Protein AF-A0A557QHA8-F1 (afdb_monomer)

Mean predicted aligned error: 10.94 Å

Sequence (48 aa):
MAFKELFSTDIGLLSVFTIAFIIGMAIFLGRYVKQHVEEDERTHGQGQ

Radius of gyration: 19.28 Å; Cα contacts (8 Å, |Δi|>4): 7; chains: 1; bounding box: 36×14×50 Å

InterPro domains:
  IPR021494 Protein of unknown function DUF3149 [PF11346] (4-41)

Secondary structure (DSSP, 8-state):
-HHHHHHHSHHHHHHHHHHHHHHHHHHHHHHHHHHHHHHHHHHHTT--

pLDDT: mean 75.59, std 15.57, range [43.31, 96.62]

Organism: NCBI:txid1629404

Solvent-accessible surface area (backbone atoms only — not comparable to full-atom values): 2789 Å² total; per-residue (Å²): 124,65,71,58,52,39,64,70,35,77,67,30,46,54,48,52,51,50,52,52,48,53,52,49,50,51,51,49,48,51,51,50,50,53,58,52,48,54,58,51,50,70,68,62,72,82,75,129

Foldseek 3Di:
DVVVCLVVDPNNVVVVVVVVVVVVVVVVVVVVCVVVVVVVCVVPVVPD

Structure (mmCIF, N/CA/C/O backbone):
data_AF-A0A557QHA8-F1
#
_entry.id   AF-A0A557QHA8-F1
#
loop_
_atom_site.group_PDB
_atom_site.id
_atom_site.type_symbol
_atom_site.label_atom_id
_atom_site.label_alt_id
_atom_site.label_comp_id
_atom_site.label_asym_id
_atom_site.label_entity_id
_atom_site.label_seq_id
_atom_site.pdbx_PDB_ins_code
_atom_site.Cartn_x
_atom_site.Cartn_y
_atom_site.Cartn_z
_atom_site.occupancy
_atom_site.B_iso_or_equiv
_atom_site.auth_seq_id
_atom_site.auth_comp_id
_atom_site.auth_asym_id
_atom_site.auth_atom_id
_atom_site.pdbx_PDB_model_num
ATOM 1 N N . MET A 1 1 ? 13.358 -11.436 -17.864 1.00 54.59 1 MET A N 1
ATOM 2 C CA . MET A 1 1 ? 13.482 -10.031 -17.423 1.00 54.59 1 MET A CA 1
ATOM 3 C C . MET A 1 1 ? 12.090 -9.402 -17.265 1.00 54.59 1 MET A C 1
ATOM 5 O O . MET A 1 1 ? 11.819 -8.382 -17.862 1.00 54.59 1 MET A O 1
ATOM 9 N N . ALA A 1 2 ? 11.197 -9.983 -16.453 1.00 64.44 2 ALA A N 1
ATOM 10 C CA . ALA A 1 2 ? 9.791 -9.542 -16.396 1.00 64.44 2 ALA A CA 1
ATOM 11 C C . ALA A 1 2 ? 9.532 -8.424 -15.367 1.00 64.44 2 ALA A C 1
ATOM 13 O O . ALA A 1 2 ? 8.735 -7.524 -15.603 1.00 64.44 2 ALA A O 1
ATOM 14 N N . PHE A 1 3 ? 10.269 -8.431 -14.249 1.00 67.06 3 PHE A N 1
ATOM 15 C CA . PHE A 1 3 ? 10.174 -7.369 -13.242 1.00 67.06 3 PHE A CA 1
ATOM 16 C C . PHE A 1 3 ? 10.577 -5.999 -13.800 1.00 67.06 3 PHE A C 1
ATOM 18 O O . PHE A 1 3 ? 9.977 -4.993 -13.444 1.00 67.06 3 PHE A O 1
ATOM 25 N N . LYS A 1 4 ? 11.562 -5.949 -14.707 1.00 63.94 4 LYS A N 1
ATOM 26 C CA . LYS A 1 4 ? 12.027 -4.684 -15.286 1.00 63.94 4 LYS A CA 1
ATOM 27 C C . LYS A 1 4 ? 11.004 -4.084 -16.254 1.00 63.94 4 LYS A C 1
ATOM 29 O O . LYS A 1 4 ? 10.822 -2.879 -16.237 1.00 63.94 4 LYS A O 1
ATOM 34 N N . GLU A 1 5 ? 10.285 -4.905 -17.017 1.00 65.00 5 GLU A N 1
ATOM 35 C CA . GLU A 1 5 ? 9.183 -4.456 -17.886 1.00 65.00 5 GLU A CA 1
ATOM 36 C C . GLU A 1 5 ? 7.976 -3.932 -17.094 1.00 65.00 5 GLU A C 1
ATOM 38 O O . GLU A 1 5 ? 7.371 -2.941 -17.504 1.00 65.00 5 GLU A O 1
ATOM 43 N N . LEU A 1 6 ? 7.684 -4.518 -15.923 1.00 66.12 6 LEU A N 1
ATOM 44 C CA . LEU A 1 6 ? 6.648 -4.031 -15.005 1.00 66.12 6 LEU A CA 1
ATOM 45 C C . LEU A 1 6 ? 7.042 -2.714 -14.308 1.00 66.12 6 LEU A C 1
ATOM 47 O O . LEU A 1 6 ? 6.179 -1.934 -13.944 1.00 66.12 6 LEU A O 1
ATOM 51 N N . PHE A 1 7 ? 8.329 -2.426 -14.124 1.00 64.50 7 PHE A N 1
ATOM 52 C CA . PHE A 1 7 ? 8.758 -1.128 -13.586 1.00 64.50 7 PHE A CA 1
ATOM 53 C C . PHE A 1 7 ? 9.051 -0.079 -14.670 1.00 64.50 7 PHE A C 1
ATOM 55 O O . PHE A 1 7 ? 8.964 1.112 -14.385 1.00 64.50 7 PHE A O 1
ATOM 62 N N . SER A 1 8 ? 9.391 -0.490 -15.897 1.00 66.12 8 SER A N 1
ATOM 63 C CA . SER A 1 8 ? 9.730 0.423 -17.000 1.00 66.12 8 SER A CA 1
ATOM 64 C C . SER A 1 8 ? 8.546 0.842 -17.868 1.00 66.12 8 SER A C 1
ATOM 66 O O . SER A 1 8 ? 8.665 1.853 -18.550 1.00 66.12 8 SER A O 1
ATOM 68 N N . THR A 1 9 ? 7.435 0.101 -17.872 1.00 73.00 9 THR A N 1
ATOM 69 C CA . THR A 1 9 ? 6.241 0.456 -18.660 1.00 73.00 9 THR A CA 1
ATOM 70 C C . THR A 1 9 ? 5.291 1.315 -17.827 1.00 73.00 9 THR A C 1
ATOM 72 O O . THR A 1 9 ? 5.028 0.982 -16.671 1.00 73.00 9 THR A O 1
ATOM 75 N N . ASP A 1 10 ? 4.707 2.364 -18.415 1.00 73.25 10 ASP A N 1
ATOM 76 C CA . ASP A 1 10 ? 3.751 3.288 -17.772 1.00 73.25 10 ASP A CA 1
ATOM 77 C C . ASP A 1 10 ? 2.620 2.568 -17.013 1.00 73.25 10 ASP A C 1
ATOM 79 O O . ASP A 1 10 ? 2.203 2.968 -15.926 1.00 73.25 10 ASP A O 1
ATOM 83 N N . ILE A 1 11 ? 2.169 1.439 -17.562 1.00 78.75 11 ILE A N 1
ATOM 84 C CA . ILE A 1 11 ? 1.118 0.582 -16.997 1.00 78.75 11 ILE A CA 1
ATOM 85 C C . ILE A 1 11 ? 1.566 -0.083 -15.691 1.00 78.75 11 ILE A C 1
ATOM 87 O O . ILE A 1 11 ? 0.776 -0.250 -14.761 1.00 78.75 11 ILE A O 1
ATOM 91 N N . GLY A 1 12 ? 2.828 -0.485 -15.605 1.00 81.69 12 GLY A N 1
ATOM 92 C CA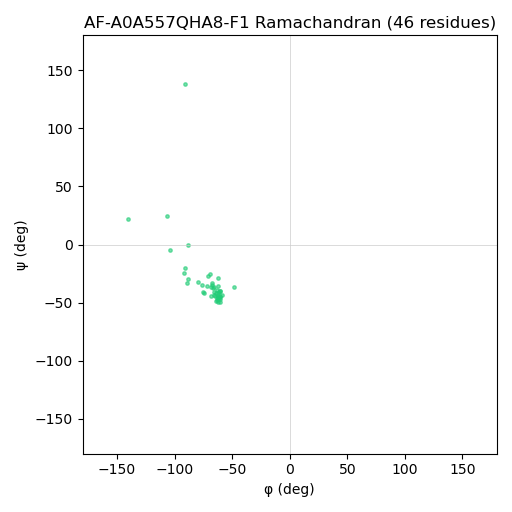 . GLY A 1 12 ? 3.316 -1.232 -14.462 1.00 81.69 12 GLY A CA 1
ATOM 93 C C . GLY A 1 12 ? 3.623 -0.338 -13.256 1.00 81.69 12 GLY A C 1
ATOM 94 O O . GLY A 1 12 ? 3.320 -0.731 -12.129 1.00 81.69 12 GLY A O 1
ATOM 95 N N . L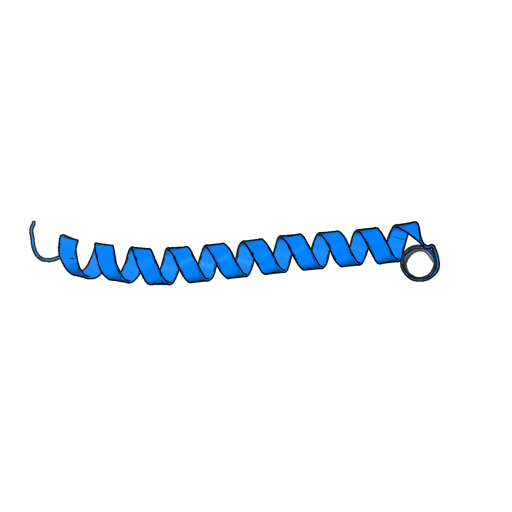EU A 1 13 ? 4.054 0.913 -13.473 1.00 83.44 13 LEU A N 1
ATOM 96 C CA . LEU A 1 13 ? 4.155 1.905 -12.396 1.00 83.44 13 LEU A CA 1
ATOM 97 C C . LEU A 1 13 ? 2.773 2.253 -11.815 1.00 83.44 13 LEU A C 1
ATOM 99 O O . LEU A 1 13 ? 2.616 2.265 -10.594 1.00 83.44 13 LEU A O 1
ATOM 103 N N . LEU A 1 14 ? 1.759 2.464 -12.667 1.00 86.06 14 LEU A N 1
ATOM 104 C CA . LEU A 1 14 ? 0.377 2.688 -12.219 1.00 86.06 14 LEU A CA 1
ATOM 105 C C . LEU A 1 14 ? -0.201 1.474 -11.477 1.00 86.06 14 LEU A C 1
ATOM 107 O O . LEU A 1 14 ? -0.879 1.641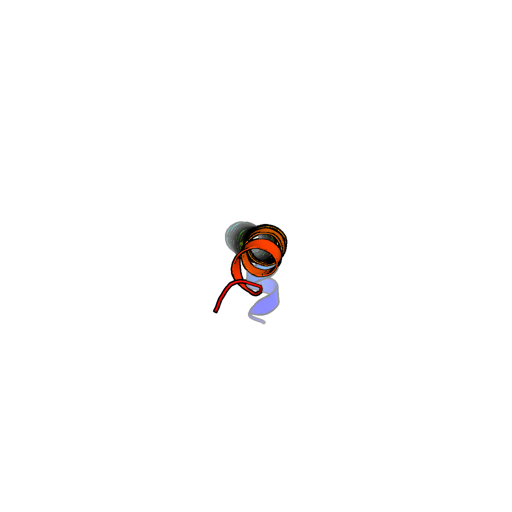 -10.462 1.00 86.06 14 LEU A O 1
ATOM 111 N N . SER A 1 15 ? 0.088 0.253 -11.936 1.00 86.31 15 SER A N 1
ATOM 112 C CA . SER A 1 15 ? -0.335 -0.984 -11.267 1.00 86.31 15 SER A CA 1
ATOM 113 C C . SER A 1 15 ? 0.287 -1.119 -9.874 1.00 86.31 15 SER A C 1
ATOM 115 O O . SER A 1 15 ? -0.429 -1.321 -8.893 1.00 86.31 15 SER A O 1
ATOM 117 N N . VAL A 1 16 ? 1.602 -0.904 -9.747 1.00 86.56 16 VAL A N 1
ATOM 118 C CA . VAL A 1 16 ? 2.302 -0.924 -8.451 1.00 86.56 16 VAL A CA 1
ATOM 119 C C . VAL A 1 16 ? 1.774 0.168 -7.522 1.00 86.56 16 VAL A C 1
ATOM 121 O O . VAL A 1 16 ? 1.534 -0.102 -6.346 1.00 86.56 16 VAL A O 1
ATOM 124 N N . PHE A 1 17 ? 1.532 1.374 -8.041 1.00 90.56 17 PHE A N 1
ATOM 125 C CA . PHE A 1 17 ? 0.936 2.466 -7.272 1.00 90.56 17 PHE A CA 1
ATOM 126 C C . PHE A 1 17 ? -0.459 2.101 -6.757 1.00 90.56 17 PHE A C 1
ATOM 128 O O . PHE A 1 17 ? -0.760 2.303 -5.584 1.00 90.56 17 PHE A O 1
ATOM 135 N N . THR A 1 18 ? -1.290 1.497 -7.605 1.00 92.31 18 THR A N 1
ATOM 136 C CA . THR A 1 18 ? -2.639 1.051 -7.237 1.00 92.31 18 THR A CA 1
ATOM 137 C C . THR A 1 18 ? -2.595 -0.025 -6.156 1.00 92.31 18 THR A C 1
ATOM 139 O O . THR A 1 18 ? -3.311 0.070 -5.162 1.00 92.31 18 THR A O 1
ATOM 142 N N . ILE A 1 19 ? -1.722 -1.025 -6.302 1.00 93.06 19 ILE A N 1
ATOM 143 C CA . ILE A 1 19 ? -1.535 -2.087 -5.304 1.00 93.06 19 ILE A CA 1
ATOM 144 C C . ILE A 1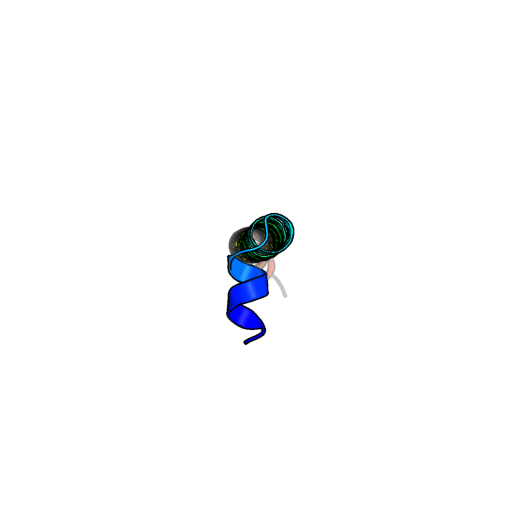 19 ? -1.075 -1.486 -3.971 1.00 93.06 19 ILE A C 1
ATOM 146 O O . ILE A 1 19 ? -1.648 -1.797 -2.928 1.00 93.06 19 ILE A O 1
ATOM 150 N N . ALA A 1 20 ? -0.089 -0.586 -3.995 1.00 94.38 20 ALA A N 1
ATOM 151 C CA . ALA A 1 20 ? 0.390 0.104 -2.801 1.00 94.38 20 ALA A CA 1
ATOM 152 C C . ALA A 1 20 ? -0.716 0.942 -2.140 1.00 94.38 20 ALA A C 1
ATOM 154 O O . ALA A 1 20 ? -0.851 0.921 -0.917 1.00 94.38 20 ALA A O 1
ATOM 155 N N . PHE A 1 21 ? -1.538 1.628 -2.938 1.00 95.62 21 PHE A N 1
ATOM 156 C CA . PHE A 1 21 ? -2.666 2.415 -2.452 1.00 95.62 21 PHE A CA 1
ATOM 157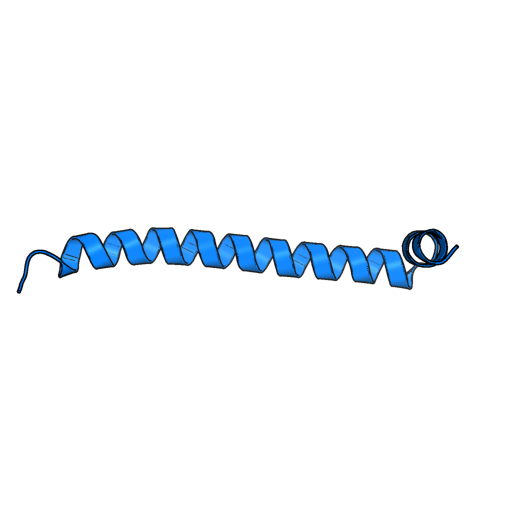 C C . PHE A 1 21 ? -3.718 1.536 -1.770 1.00 95.62 21 PHE A C 1
ATOM 159 O O . PHE A 1 21 ? -4.103 1.820 -0.638 1.00 95.62 21 PHE A O 1
ATOM 166 N N . ILE A 1 22 ? -4.130 0.431 -2.402 1.00 96.19 22 ILE A N 1
ATOM 167 C CA . ILE A 1 22 ? -5.100 -0.516 -1.831 1.00 96.19 22 ILE A CA 1
ATOM 168 C C . ILE A 1 22 ? -4.565 -1.120 -0.530 1.00 96.19 22 ILE A C 1
ATOM 170 O O . ILE A 1 22 ? -5.292 -1.169 0.461 1.00 96.19 22 ILE A O 1
ATOM 174 N N . ILE A 1 23 ? -3.295 -1.539 -0.501 1.00 96.62 23 ILE A N 1
ATOM 175 C CA . ILE A 1 23 ? -2.659 -2.078 0.709 1.00 96.62 23 ILE A CA 1
ATOM 176 C C . ILE A 1 23 ? -2.627 -1.020 1.816 1.00 96.62 23 ILE A C 1
ATOM 178 O O . ILE A 1 23 ? -3.000 -1.311 2.951 1.00 96.62 23 ILE A O 1
ATOM 182 N N . GLY A 1 24 ? -2.234 0.216 1.497 1.00 96.06 24 GLY A N 1
ATOM 183 C CA . GLY A 1 24 ? -2.236 1.325 2.449 1.00 96.06 24 GLY A CA 1
ATOM 184 C C . GLY A 1 24 ? -3.628 1.584 3.023 1.00 96.06 24 GLY A C 1
ATOM 185 O O . GLY A 1 24 ? -3.783 1.716 4.236 1.00 96.06 24 GLY A O 1
ATOM 186 N N . MET A 1 25 ? -4.650 1.570 2.168 1.00 95.06 25 MET A N 1
ATOM 187 C CA . MET A 1 25 ? -6.040 1.760 2.567 1.00 95.06 25 MET A CA 1
ATOM 188 C C . MET A 1 25 ? -6.545 0.608 3.445 1.00 95.06 25 MET A C 1
ATOM 190 O O . MET A 1 25 ? -7.193 0.858 4.456 1.00 95.06 25 MET A O 1
ATOM 194 N N . ALA A 1 26 ? -6.196 -0.640 3.119 1.00 95.06 26 ALA A N 1
ATOM 195 C CA . ALA A 1 26 ? -6.543 -1.817 3.913 1.00 95.06 26 ALA A CA 1
ATOM 196 C C . ALA A 1 26 ? -5.886 -1.795 5.302 1.00 95.06 26 ALA A C 1
ATOM 198 O O . ALA A 1 26 ? -6.541 -2.091 6.299 1.00 95.06 26 ALA A O 1
ATOM 199 N N . ILE A 1 27 ? -4.614 -1.394 5.389 1.00 95.19 27 ILE A N 1
ATOM 200 C CA . ILE A 1 27 ? -3.912 -1.219 6.668 1.00 95.19 27 ILE A CA 1
ATOM 201 C C . ILE A 1 27 ? -4.541 -0.079 7.469 1.00 95.19 27 ILE A C 1
ATOM 203 O O . ILE A 1 27 ? -4.747 -0.225 8.673 1.00 95.19 27 ILE A O 1
ATOM 207 N N . PHE A 1 28 ? -4.852 1.046 6.823 1.00 92.75 28 PHE A N 1
ATOM 208 C CA . PHE A 1 28 ? -5.483 2.193 7.469 1.00 92.75 28 PHE A CA 1
ATOM 209 C C . PHE A 1 28 ? -6.849 1.823 8.051 1.00 92.75 28 PHE A C 1
ATOM 211 O O . PHE A 1 28 ? -7.079 2.051 9.235 1.00 92.75 28 PHE A O 1
ATOM 218 N N . LEU A 1 29 ? -7.714 1.179 7.262 1.00 89.31 29 LEU A N 1
ATOM 219 C CA . LEU A 1 29 ? -9.015 0.686 7.714 1.00 89.31 29 LEU A CA 1
ATOM 220 C C . LEU A 1 29 ? -8.868 -0.369 8.808 1.00 89.31 29 LEU A C 1
ATOM 222 O O . LEU A 1 29 ? -9.546 -0.277 9.821 1.00 89.31 29 LEU A O 1
ATOM 226 N N . GLY A 1 30 ? -7.953 -1.328 8.660 1.00 90.62 30 GLY A N 1
ATOM 227 C CA . GLY A 1 30 ? -7.699 -2.341 9.684 1.00 90.62 30 GLY A CA 1
ATOM 228 C C . GLY A 1 30 ? -7.227 -1.735 11.008 1.00 90.62 30 GLY A C 1
ATOM 229 O O . GLY A 1 30 ? -7.679 -2.151 12.071 1.00 90.62 30 GLY A O 1
ATOM 230 N N . ARG A 1 31 ? -6.364 -0.713 10.964 1.00 88.50 31 ARG A N 1
ATOM 231 C CA . ARG A 1 31 ? -5.940 0.039 12.156 1.00 88.50 31 ARG A CA 1
ATOM 232 C C . ARG A 1 31 ? -7.075 0.862 12.750 1.00 88.50 31 ARG A C 1
ATOM 234 O O . ARG A 1 31 ? -7.227 0.849 13.964 1.00 88.50 31 ARG A O 1
ATOM 241 N N . TYR A 1 32 ? -7.842 1.554 11.914 1.00 84.69 32 TYR A N 1
ATOM 242 C CA . TYR A 1 32 ? -8.970 2.377 12.341 1.00 84.69 32 TYR A CA 1
ATOM 243 C C . TYR A 1 32 ? -10.047 1.523 13.010 1.00 84.69 32 TYR A C 1
ATOM 245 O O . TYR A 1 32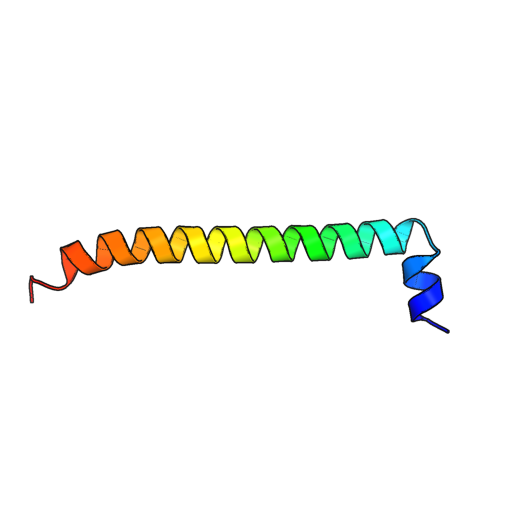 ? -10.440 1.807 14.134 1.00 84.69 32 TYR A O 1
ATOM 253 N N . VAL A 1 33 ? -10.442 0.420 12.371 1.00 85.19 33 VAL A N 1
ATOM 254 C CA . VAL A 1 33 ? -11.403 -0.542 12.916 1.00 85.19 33 VAL A CA 1
ATOM 255 C C . VAL A 1 33 ? -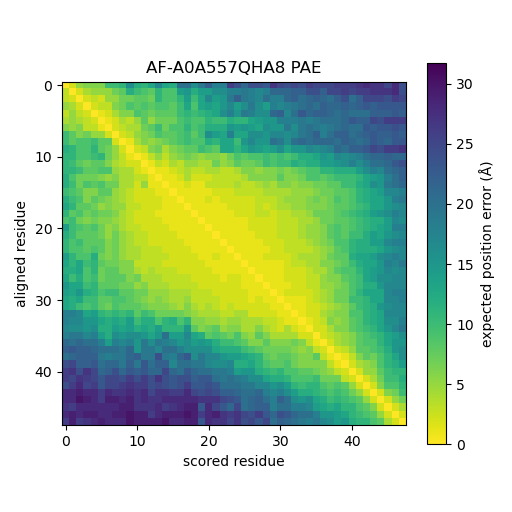10.865 -1.172 14.189 1.00 85.19 33 VAL A C 1
ATOM 257 O O . VAL A 1 33 ? -11.592 -1.224 15.163 1.00 85.19 33 VAL A O 1
ATOM 260 N N . LYS A 1 34 ? -9.598 -1.599 14.240 1.00 78.06 34 LYS A N 1
ATOM 261 C CA . LYS A 1 34 ? -9.023 -2.159 15.472 1.00 78.06 34 LYS A CA 1
ATOM 262 C C . LYS A 1 34 ? -9.030 -1.152 16.626 1.00 78.06 34 LYS A C 1
ATOM 264 O O . LYS A 1 34 ? -9.323 -1.534 17.748 1.00 78.06 34 LYS A O 1
ATOM 269 N N . GLN A 1 35 ? -8.731 0.116 16.347 1.00 75.06 35 GLN A N 1
ATOM 270 C CA . GLN A 1 35 ? -8.762 1.179 17.349 1.00 75.06 35 GLN A CA 1
ATOM 271 C C . GLN A 1 35 ? -10.193 1.496 17.814 1.00 75.06 35 GLN A C 1
ATOM 273 O O . GLN A 1 35 ? -10.387 1.743 18.996 1.00 75.06 35 GLN A O 1
ATOM 278 N N . HIS A 1 36 ? -11.184 1.446 16.917 1.00 70.88 36 HIS A N 1
ATOM 279 C CA . HIS A 1 36 ? -12.599 1.655 17.256 1.00 70.88 36 HIS A CA 1
ATOM 280 C C . HIS A 1 36 ? -13.217 0.456 17.989 1.00 70.88 36 HIS A C 1
ATOM 282 O O . HIS A 1 36 ? -13.923 0.620 18.974 1.00 70.88 36 HIS A O 1
ATOM 288 N N . VAL A 1 37 ? -12.908 -0.763 17.542 1.00 65.25 37 VAL A N 1
ATOM 289 C CA . VAL A 1 37 ? -13.386 -2.008 18.155 1.00 65.25 37 VAL A CA 1
ATOM 290 C C . VAL A 1 37 ? -12.811 -2.178 19.557 1.00 65.25 37 VAL A C 1
ATOM 292 O O . VAL A 1 37 ? -13.533 -2.606 20.443 1.00 65.25 37 VAL A O 1
ATOM 295 N N . GLU A 1 38 ? -1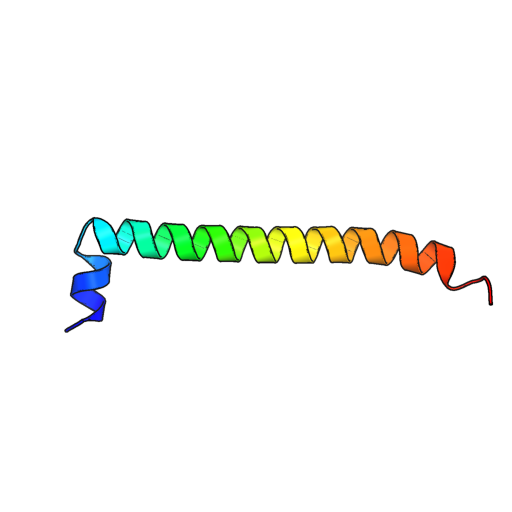1.559 -1.782 19.806 1.00 62.12 38 GLU A N 1
ATOM 296 C CA . GLU A 1 38 ? -11.007 -1.794 21.167 1.00 62.12 38 GLU A CA 1
ATOM 297 C C . GLU A 1 38 ? -11.771 -0.844 22.113 1.00 62.12 38 GLU A C 1
ATOM 299 O O . GLU A 1 38 ? -11.870 -1.107 23.311 1.00 62.12 38 GLU A O 1
ATOM 304 N N . GLU A 1 39 ? -12.357 0.237 21.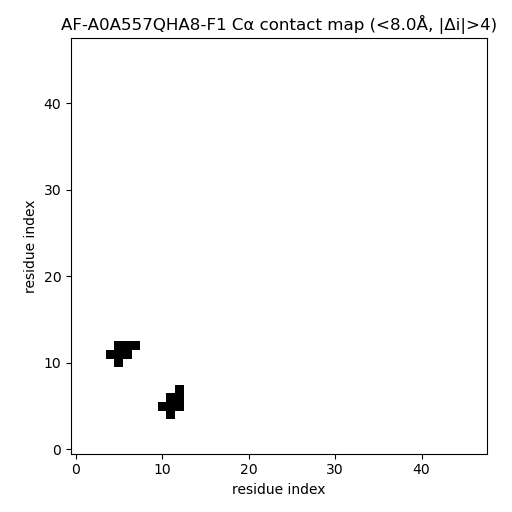595 1.00 58.31 39 GLU A N 1
ATOM 305 C CA . GLU A 1 39 ? -13.164 1.177 22.382 1.00 58.31 39 GLU A CA 1
ATOM 306 C C . GLU A 1 39 ? -14.568 0.609 22.695 1.00 58.31 39 GLU A C 1
ATOM 308 O O . GLU A 1 39 ? -15.059 0.749 23.823 1.00 58.31 39 GLU A O 1
ATOM 313 N N . ASP A 1 40 ? -15.152 -0.156 21.765 1.00 57.66 40 ASP A N 1
ATOM 314 C CA . ASP A 1 40 ? -16.420 -0.875 21.964 1.00 57.66 40 ASP A CA 1
ATOM 315 C C . ASP A 1 40 ? -16.262 -2.129 22.853 1.00 57.66 40 ASP A C 1
ATOM 317 O O . ASP A 1 40 ? -17.074 -2.378 23.749 1.00 57.66 40 ASP A O 1
ATOM 321 N N . GLU A 1 41 ? -15.189 -2.907 22.690 1.00 56.38 41 GLU A N 1
ATOM 322 C CA . GLU A 1 41 ? -14.924 -4.120 23.481 1.00 56.38 41 GLU A CA 1
ATOM 323 C C . GLU A 1 41 ? -14.629 -3.800 24.954 1.00 56.38 41 GLU A C 1
ATOM 325 O O . GLU A 1 41 ? -15.032 -4.546 25.852 1.00 56.38 41 GLU A O 1
ATOM 330 N N . ARG A 1 42 ? -13.997 -2.654 25.238 1.00 57.22 42 ARG A N 1
ATOM 331 C CA . ARG A 1 42 ? -13.779 -2.186 26.619 1.00 57.22 42 ARG A CA 1
ATOM 332 C C . ARG A 1 42 ? -15.070 -1.757 27.308 1.00 57.22 42 ARG A C 1
ATOM 334 O O . ARG A 1 42 ? -15.138 -1.832 28.534 1.00 57.22 42 ARG A O 1
ATOM 341 N N . THR A 1 43 ? -16.082 -1.353 26.546 1.00 56.81 43 THR A N 1
ATOM 342 C CA . THR A 1 43 ? -17.384 -0.939 27.082 1.00 56.81 43 THR A CA 1
ATOM 343 C C . THR A 1 43 ? -18.346 -2.124 27.246 1.00 56.81 43 THR A C 1
ATOM 345 O O . THR A 1 43 ? -19.150 -2.132 28.175 1.00 56.81 43 THR A O 1
ATOM 348 N N . HIS A 1 44 ? -18.229 -3.174 26.423 1.00 54.78 44 HIS A N 1
ATOM 349 C CA . HIS A 1 44 ? -19.161 -4.314 26.420 1.00 54.78 44 HIS A CA 1
ATOM 350 C C . HIS A 1 44 ? -18.644 -5.613 27.079 1.00 54.78 44 HIS A C 1
ATOM 352 O O . HIS A 1 44 ? -19.416 -6.557 27.237 1.00 54.78 44 HIS A O 1
ATOM 358 N N . GLY A 1 45 ? -17.383 -5.670 27.523 1.00 53.31 45 GLY A N 1
ATOM 359 C CA . GLY A 1 45 ? -16.795 -6.828 28.219 1.00 53.31 45 GLY A CA 1
ATOM 360 C C . GLY A 1 45 ? -16.950 -6.870 29.751 1.00 53.31 45 GLY A C 1
ATOM 361 O O . GLY A 1 45 ? -16.470 -7.814 30.369 1.00 53.31 45 GLY A O 1
ATOM 362 N N . GLN A 1 46 ? -17.590 -5.878 30.387 1.00 52.59 46 GLN A N 1
ATOM 363 C CA . GLN A 1 46 ? -17.835 -5.855 31.847 1.00 52.59 46 GLN A CA 1
ATOM 364 C C . GLN A 1 46 ? -19.301 -6.136 32.230 1.00 52.59 46 GLN A C 1
ATOM 366 O O . GLN A 1 46 ? -19.764 -5.690 33.279 1.00 52.59 46 GLN A O 1
ATOM 371 N N . GLY A 1 47 ? -20.053 -6.840 31.377 1.00 54.62 47 GLY A N 1
ATOM 372 C CA . GLY A 1 47 ? -21.507 -6.968 31.523 1.00 54.62 47 GLY A CA 1
ATOM 373 C C . GLY A 1 47 ? -22.131 -8.332 31.220 1.00 54.62 47 GLY A C 1
ATOM 374 O O . GLY A 1 47 ? -23.325 -8.353 30.927 1.00 54.62 47 GLY A O 1
ATOM 375 N N . GLN A 1 48 ? -21.389 -9.443 31.275 1.00 43.31 48 GLN A N 1
ATOM 376 C CA . GLN A 1 48 ? -21.981 -10.789 31.373 1.00 43.31 48 GLN A CA 1
ATOM 377 C C . GLN A 1 48 ? -21.293 -11.614 32.454 1.00 43.31 48 GLN A C 1
ATOM 379 O O . GLN A 1 48 ? -20.045 -11.691 32.418 1.00 43.31 48 GLN A O 1
#